Protein AF-A0A9D4KMP7-F1 (afdb_monomer)

pLDDT: mean 78.42, std 12.28, range [42.78, 97.19]

Structure (mmCIF, N/CA/C/O backbone):
data_AF-A0A9D4KMP7-F1
#
_entry.id   AF-A0A9D4KMP7-F1
#
loop_
_atom_site.group_PDB
_atom_site.id
_atom_site.type_symbol
_atom_site.label_atom_id
_atom_site.label_alt_id
_atom_site.label_comp_id
_atom_site.label_asym_id
_atom_site.label_entity_id
_atom_site.label_seq_id
_atom_site.pdbx_PDB_ins_code
_atom_site.Cartn_x
_atom_site.Cartn_y
_atom_site.Cartn_z
_atom_site.occupancy
_atom_site.B_iso_or_equiv
_atom_site.auth_seq_id
_atom_site.auth_comp_id
_atom_site.auth_asym_id
_atom_site.auth_atom_id
_atom_site.pdbx_PDB_model_num
ATOM 1 N N . MET A 1 1 ? -16.506 -12.867 10.177 1.00 46.31 1 MET A N 1
ATOM 2 C CA . MET A 1 1 ? -16.354 -13.275 11.590 1.00 46.31 1 MET A CA 1
ATOM 3 C C . MET A 1 1 ? -14.871 -13.524 11.817 1.00 46.31 1 MET A C 1
ATOM 5 O O . MET A 1 1 ? -14.303 -14.290 11.051 1.00 46.31 1 MET A O 1
ATOM 9 N N . ILE A 1 2 ? -14.231 -12.831 12.760 1.00 66.06 2 ILE A N 1
ATOM 10 C CA . ILE A 1 2 ? -12.846 -13.136 13.156 1.00 66.06 2 ILE A CA 1
ATOM 11 C C . ILE A 1 2 ? -12.946 -14.234 14.216 1.00 66.06 2 ILE A C 1
ATOM 13 O O . ILE A 1 2 ? -13.647 -14.056 15.209 1.00 66.06 2 ILE A O 1
ATOM 17 N N . GLY A 1 3 ? -12.333 -15.385 13.956 1.00 69.88 3 GLY A N 1
ATOM 18 C CA . GLY A 1 3 ? -12.301 -16.528 14.870 1.00 69.88 3 GLY A CA 1
ATOM 19 C C . GLY A 1 3 ? -10.918 -16.701 15.489 1.00 69.88 3 GLY A C 1
ATOM 20 O O . GLY A 1 3 ? -9.924 -16.246 14.927 1.00 69.88 3 GLY A O 1
ATOM 21 N N . GLY A 1 4 ? -10.860 -17.363 16.642 1.00 73.44 4 GLY A N 1
ATOM 22 C CA . GLY A 1 4 ? -9.615 -17.741 17.310 1.00 73.44 4 GLY A CA 1
ATOM 23 C C . GLY A 1 4 ? -9.404 -19.254 17.298 1.00 73.44 4 GLY A C 1
ATOM 24 O O . GLY A 1 4 ? -10.350 -20.025 17.129 1.00 73.44 4 GLY A O 1
ATOM 25 N N . VAL A 1 5 ? -8.162 -19.684 17.503 1.00 81.50 5 VAL A N 1
ATOM 26 C CA . VAL A 1 5 ? -7.844 -21.085 17.804 1.00 81.50 5 VAL A CA 1
ATOM 27 C C . VAL A 1 5 ? -7.871 -21.298 19.316 1.00 81.50 5 VAL A C 1
ATOM 29 O O . VAL A 1 5 ? -7.417 -20.445 20.071 1.00 81.50 5 VAL A O 1
ATOM 32 N N . GLN A 1 6 ? -8.388 -22.442 19.771 1.00 80.12 6 GLN A N 1
ATOM 33 C CA . GLN A 1 6 ? -8.439 -22.772 21.204 1.00 80.12 6 GLN A CA 1
ATOM 34 C C . GLN A 1 6 ? -7.050 -23.047 21.806 1.00 80.12 6 GLN A C 1
ATOM 36 O O . GLN A 1 6 ? -6.868 -22.938 23.013 1.00 80.12 6 GLN A O 1
ATOM 41 N N . SER A 1 7 ? -6.068 -23.404 20.974 1.00 84.25 7 SER A N 1
ATOM 42 C CA . SER A 1 7 ? -4.683 -23.633 21.383 1.00 84.25 7 SER A CA 1
ATOM 43 C C . SER A 1 7 ? -3.726 -23.302 20.243 1.00 84.25 7 SER A C 1
ATOM 45 O O . SER A 1 7 ? -3.986 -23.640 19.084 1.00 84.25 7 SER A O 1
ATOM 47 N N . ILE A 1 8 ? -2.589 -22.688 20.583 1.00 80.12 8 ILE A N 1
ATOM 48 C CA . ILE A 1 8 ? -1.482 -22.428 19.650 1.00 80.12 8 ILE A CA 1
ATOM 49 C C . ILE A 1 8 ? -0.954 -23.733 19.032 1.00 80.12 8 ILE A C 1
ATOM 51 O O . ILE A 1 8 ? -0.506 -23.738 17.888 1.00 80.12 8 ILE A O 1
ATOM 55 N N . GLN A 1 9 ? -1.091 -24.861 19.741 1.00 82.38 9 GLN A N 1
ATOM 56 C CA . GLN A 1 9 ? -0.637 -26.173 19.280 1.00 82.38 9 GLN A CA 1
ATOM 57 C C . GLN A 1 9 ? -1.315 -26.598 17.969 1.00 82.38 9 GLN A C 1
ATOM 59 O O . GLN A 1 9 ? -0.701 -27.260 17.137 1.00 82.38 9 GLN A O 1
ATOM 64 N N . THR A 1 10 ? -2.556 -26.163 17.738 1.00 79.75 10 THR A N 1
ATOM 65 C CA . THR A 1 10 ? -3.289 -26.418 16.489 1.00 79.75 10 THR A CA 1
ATOM 66 C C . THR A 1 10 ? -2.652 -25.713 15.289 1.00 79.75 10 THR A C 1
ATOM 68 O O . THR A 1 10 ? -2.726 -26.223 14.173 1.00 79.75 10 THR A O 1
ATOM 71 N N . ILE A 1 11 ? -2.016 -24.557 15.509 1.00 78.62 11 ILE A N 1
ATOM 72 C CA . ILE A 1 11 ? -1.254 -23.829 14.485 1.00 78.62 11 ILE A CA 1
ATOM 73 C C . ILE A 1 11 ? 0.121 -24.479 14.305 1.00 78.62 11 ILE A C 1
ATOM 75 O O . ILE A 1 11 ? 0.529 -24.742 13.177 1.00 78.62 11 ILE A O 1
ATOM 79 N N . LEU A 1 12 ? 0.805 -24.801 15.409 1.00 79.12 12 LEU A N 1
ATOM 80 C CA . LEU A 1 12 ? 2.144 -25.404 15.387 1.00 79.12 12 LEU A CA 1
ATOM 81 C C . LEU A 1 12 ? 2.165 -26.790 14.723 1.00 79.12 12 LEU A C 1
ATOM 83 O O . LEU A 1 12 ? 3.118 -27.116 14.024 1.00 79.12 12 LEU A O 1
ATOM 87 N N . ASN A 1 13 ? 1.096 -27.578 14.866 1.00 83.06 13 ASN A N 1
ATOM 88 C CA . ASN A 1 13 ? 0.960 -28.888 14.220 1.00 83.06 13 ASN A CA 1
ATOM 89 C C . ASN A 1 13 ? 0.622 -28.806 12.716 1.00 83.06 13 ASN A C 1
ATOM 91 O O . ASN A 1 13 ? 0.534 -29.838 12.053 1.00 83.06 13 ASN A O 1
ATOM 95 N N . ARG A 1 14 ? 0.406 -27.603 12.168 1.00 78.44 14 ARG A N 1
ATOM 96 C CA . ARG A 1 14 ? 0.114 -27.355 10.746 1.00 78.44 14 ARG A CA 1
ATOM 97 C C . ARG A 1 14 ? 1.241 -26.557 10.089 1.00 78.44 14 ARG A C 1
ATOM 99 O O . ARG A 1 14 ? 1.007 -25.540 9.429 1.00 78.44 14 ARG A O 1
ATOM 106 N N . THR A 1 15 ? 2.474 -27.014 10.284 1.00 77.12 15 THR A N 1
ATOM 107 C CA . THR A 1 15 ? 3.677 -26.431 9.682 1.00 77.12 15 THR A CA 1
ATOM 108 C C . THR A 1 15 ? 3.516 -26.298 8.164 1.00 77.12 15 THR A C 1
ATOM 110 O O . THR A 1 15 ? 3.212 -27.260 7.464 1.00 77.12 15 THR A O 1
ATOM 113 N N . GLY A 1 16 ? 3.667 -25.072 7.655 1.00 77.19 16 GLY A N 1
ATOM 114 C CA . GLY A 1 16 ? 3.536 -24.743 6.230 1.00 77.19 16 GLY A CA 1
ATOM 115 C C . GLY A 1 16 ? 2.120 -24.406 5.739 1.00 77.19 16 GLY A C 1
ATOM 116 O O . GLY A 1 16 ? 1.989 -23.910 4.626 1.00 77.19 16 GLY A O 1
ATOM 117 N N . GLN A 1 17 ? 1.066 -24.609 6.541 1.00 77.69 17 GLN A N 1
ATOM 118 C CA . GLN A 1 17 ? -0.312 -24.240 6.158 1.00 77.69 17 GLN A CA 1
ATOM 119 C C . GLN A 1 17 ? -0.752 -22.874 6.697 1.00 77.69 17 GLN A C 1
ATOM 121 O O . GLN A 1 17 ? -1.778 -22.344 6.275 1.00 77.69 17 GLN A O 1
ATOM 126 N N . VAL A 1 18 ? -0.006 -22.311 7.649 1.00 69.75 18 VAL A N 1
ATOM 127 C CA . VAL A 1 18 ? -0.310 -21.017 8.263 1.00 69.75 18 VAL A CA 1
ATOM 128 C C . VAL A 1 18 ? 0.838 -20.059 7.971 1.00 69.75 18 VAL A C 1
ATOM 130 O O . VAL A 1 18 ? 1.908 -20.173 8.560 1.00 69.75 18 VAL A O 1
ATOM 133 N N . SER A 1 19 ? 0.610 -19.113 7.059 1.00 72.19 19 SER A N 1
ATOM 134 C CA . SER A 1 19 ? 1.466 -17.937 6.882 1.00 72.19 19 SER A CA 1
ATOM 135 C C . SER A 1 19 ? 0.766 -16.724 7.481 1.00 72.19 19 SER A C 1
ATOM 137 O O . SER A 1 19 ? -0.373 -16.431 7.109 1.00 72.19 19 SER A O 1
ATOM 139 N N . THR A 1 20 ? 1.432 -16.005 8.378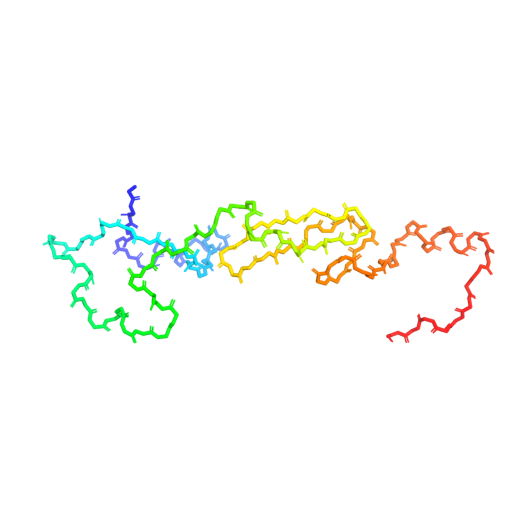 1.00 69.81 20 THR A N 1
ATOM 140 C CA . THR A 1 20 ? 0.918 -14.744 8.917 1.00 69.81 20 THR A CA 1
ATOM 141 C C . THR A 1 20 ? 1.649 -13.591 8.250 1.00 69.81 20 THR A C 1
ATOM 143 O O . THR A 1 20 ? 2.876 -13.573 8.237 1.00 69.81 20 THR A O 1
ATOM 146 N N . HIS A 1 21 ? 0.902 -12.629 7.727 1.00 71.88 21 HIS A N 1
ATOM 147 C CA . HIS A 1 21 ? 1.437 -11.330 7.330 1.00 71.88 21 HIS A CA 1
ATOM 148 C C . HIS A 1 21 ? 0.824 -10.277 8.252 1.00 71.88 21 HIS A C 1
ATOM 150 O O . HIS A 1 21 ? -0.282 -10.487 8.764 1.00 71.88 21 HIS A O 1
ATOM 156 N N . ASP A 1 22 ? 1.526 -9.167 8.465 1.00 80.31 22 ASP A N 1
ATOM 157 C CA . ASP A 1 22 ? 0.996 -8.060 9.257 1.00 80.31 22 ASP A CA 1
ATOM 158 C C . ASP A 1 22 ? -0.301 -7.539 8.631 1.00 80.31 22 ASP A C 1
ATOM 160 O O . ASP A 1 22 ? -0.414 -7.371 7.413 1.00 80.31 22 ASP A O 1
ATOM 164 N N . PHE A 1 23 ? -1.304 -7.278 9.466 1.00 83.06 23 PHE A N 1
ATOM 165 C CA . PHE A 1 23 ? -2.527 -6.643 8.998 1.00 83.06 23 PHE A CA 1
ATOM 166 C C . PHE A 1 23 ? -2.280 -5.146 8.804 1.00 83.06 23 PHE A C 1
ATOM 168 O O . PHE A 1 23 ? -2.051 -4.418 9.769 1.00 83.06 23 PHE A O 1
ATOM 175 N N . ILE A 1 24 ? -2.386 -4.679 7.559 1.00 84.69 24 ILE A N 1
ATOM 176 C CA . ILE A 1 24 ? -2.328 -3.257 7.217 1.00 84.69 24 ILE A CA 1
ATOM 177 C C . ILE A 1 24 ? -3.684 -2.855 6.650 1.00 84.69 24 ILE A C 1
ATOM 179 O O . ILE A 1 24 ? -4.085 -3.299 5.576 1.00 84.69 24 ILE A O 1
ATOM 183 N N . GLY A 1 25 ? -4.412 -2.022 7.385 1.00 84.38 25 GLY A N 1
ATOM 184 C CA . GLY A 1 25 ? -5.730 -1.565 6.979 1.00 84.38 25 GLY A CA 1
ATOM 185 C C . GLY A 1 25 ? -6.537 -1.039 8.151 1.00 84.38 25 GLY A C 1
ATOM 186 O O . GLY A 1 25 ? -6.015 -0.794 9.237 1.00 84.38 25 GLY A O 1
ATOM 187 N N . CYS A 1 26 ? -7.833 -0.863 7.926 1.00 85.75 26 CYS A N 1
ATOM 188 C CA . CYS A 1 26 ? -8.732 -0.340 8.942 1.00 85.75 26 CYS A CA 1
ATOM 189 C C . CYS A 1 26 ? -9.646 -1.422 9.499 1.00 85.75 26 CYS A C 1
ATOM 191 O O . CYS A 1 26 ? -10.215 -2.223 8.758 1.00 85.75 26 CYS A O 1
ATOM 193 N N . LEU A 1 27 ? -9.857 -1.363 10.809 1.00 83.75 27 LEU A N 1
ATOM 194 C CA . LEU A 1 27 ? -10.871 -2.133 11.511 1.00 83.75 27 LEU A CA 1
ATOM 195 C C . LEU A 1 27 ? -11.929 -1.160 12.029 1.00 83.75 27 LEU A C 1
ATOM 197 O O . LEU A 1 27 ? -11.605 -0.111 12.585 1.00 83.75 27 LEU A O 1
ATOM 201 N N . LYS A 1 28 ? -13.204 -1.497 11.839 1.00 83.50 28 LYS A N 1
ATOM 202 C CA . LYS A 1 28 ? -14.340 -0.713 12.332 1.00 83.50 28 LYS A CA 1
ATOM 203 C C . LYS A 1 28 ? -15.227 -1.606 13.187 1.00 83.50 28 LYS A C 1
ATOM 205 O O . LYS A 1 28 ? -15.417 -2.773 12.864 1.00 83.50 28 LYS A O 1
ATOM 210 N N . SER A 1 29 ? -15.791 -1.032 14.248 1.00 80.12 29 SER A N 1
ATOM 211 C CA . SER A 1 29 ? -16.776 -1.696 15.112 1.00 80.12 29 SER A CA 1
ATOM 212 C C . SER A 1 29 ? -16.272 -2.997 15.748 1.00 80.12 29 SER A C 1
ATOM 214 O O . SER A 1 29 ? -16.988 -3.994 15.759 1.00 80.12 29 SER A O 1
ATOM 216 N N . MET A 1 30 ? -15.047 -2.995 16.285 1.00 78.19 30 MET A N 1
ATOM 217 C CA . MET A 1 30 ? -14.544 -4.143 17.037 1.00 78.19 30 MET A CA 1
ATOM 218 C C . MET A 1 30 ? -14.822 -3.994 18.534 1.00 78.19 30 MET A C 1
ATOM 220 O O . MET A 1 30 ? -14.459 -2.989 19.152 1.00 78.19 30 MET A O 1
ATOM 224 N N . SER A 1 31 ? -15.442 -5.021 19.107 1.00 79.50 31 SER A N 1
ATOM 225 C CA . SER A 1 31 ? -15.643 -5.164 20.543 1.00 79.50 31 SER A CA 1
ATOM 226 C C . SER A 1 31 ? -15.142 -6.523 21.023 1.00 79.50 31 SER A C 1
ATOM 228 O O . SER A 1 31 ? -15.223 -7.519 20.305 1.00 79.50 31 SER A O 1
ATOM 230 N N . ILE A 1 32 ? -14.613 -6.564 22.244 1.00 80.69 32 ILE A N 1
ATOM 231 C CA . ILE A 1 32 ? -14.251 -7.806 22.937 1.00 80.69 32 ILE A CA 1
ATOM 232 C C . ILE A 1 32 ? -15.067 -7.838 24.224 1.00 80.69 32 ILE A C 1
ATOM 234 O O . ILE A 1 32 ? -14.991 -6.907 25.018 1.00 80.69 32 ILE A O 1
ATOM 238 N N . ASN A 1 33 ? -15.886 -8.878 24.411 1.00 82.25 33 ASN A N 1
ATOM 239 C CA . ASN A 1 33 ? -16.800 -9.005 25.557 1.00 82.25 33 ASN A CA 1
ATOM 240 C C . ASN A 1 33 ? -17.732 -7.788 25.758 1.00 82.25 33 ASN A C 1
ATOM 242 O O . ASN A 1 33 ? -18.097 -7.462 26.880 1.00 82.25 33 ASN A O 1
ATOM 246 N N . GLY A 1 34 ? -18.100 -7.096 24.673 1.00 82.00 34 GLY A N 1
ATOM 247 C CA . GLY A 1 34 ? -18.931 -5.885 24.720 1.00 82.00 34 GLY A CA 1
ATOM 248 C C . GLY A 1 34 ? -18.157 -4.577 24.917 1.00 82.00 34 GLY A C 1
ATOM 249 O O . GLY A 1 34 ? -18.718 -3.509 24.680 1.00 82.00 34 GLY A O 1
ATOM 250 N N . GLU A 1 35 ? -16.864 -4.633 25.245 1.00 83.69 35 GLU A N 1
ATOM 251 C CA . GLU A 1 35 ? -16.023 -3.444 25.388 1.00 83.69 35 GLU A CA 1
ATOM 252 C C . GLU A 1 35 ? -15.474 -2.969 24.045 1.00 83.69 35 GLU A C 1
ATOM 254 O O . GLU A 1 35 ? -14.954 -3.752 23.246 1.00 83.69 35 GLU A O 1
ATOM 259 N N . ASN A 1 36 ? -15.580 -1.664 23.792 1.00 75.81 36 ASN A N 1
ATOM 260 C CA . ASN A 1 36 ? -15.105 -1.052 22.555 1.00 75.81 36 ASN A CA 1
ATOM 261 C C . ASN A 1 36 ? -13.586 -0.848 22.611 1.00 75.81 36 ASN A C 1
ATOM 263 O O . ASN A 1 36 ? -13.083 -0.079 23.436 1.00 75.81 36 ASN A O 1
ATOM 267 N N . LEU A 1 37 ? -12.867 -1.474 21.675 1.00 72.88 37 LEU A N 1
ATOM 268 C CA . LEU A 1 37 ? -11.407 -1.390 21.609 1.00 72.88 37 LEU A CA 1
ATOM 269 C C . LEU A 1 37 ? -10.894 0.032 21.345 1.00 72.88 37 LEU A C 1
ATOM 271 O O . LEU A 1 37 ? -9.766 0.332 21.723 1.00 72.88 37 LEU A O 1
ATOM 275 N N . LEU A 1 38 ? -11.733 0.930 20.804 1.00 68.94 38 LEU A N 1
ATOM 276 C CA . LEU A 1 38 ? -11.444 2.360 20.608 1.00 68.94 38 LEU A CA 1
ATOM 277 C C . LEU A 1 38 ? -11.066 3.110 21.894 1.00 68.94 38 LEU A C 1
ATOM 279 O O . LEU A 1 38 ? -10.477 4.187 21.835 1.00 68.94 38 LEU A O 1
ATOM 283 N N . LYS A 1 39 ? -11.366 2.531 23.060 1.00 68.12 39 LYS A N 1
ATOM 284 C CA . LYS A 1 39 ? -11.036 3.092 24.375 1.00 68.12 39 LYS A CA 1
ATOM 285 C C . LYS A 1 39 ? -9.701 2.587 24.941 1.00 68.12 39 LYS A C 1
ATOM 287 O O . LYS A 1 39 ? -9.291 3.033 26.011 1.00 68.12 39 LYS A O 1
ATOM 292 N N . LEU A 1 40 ? -9.021 1.660 24.261 1.00 65.69 40 LEU A N 1
ATOM 293 C CA . LEU A 1 40 ? -7.780 1.063 24.752 1.00 65.69 40 LEU A CA 1
ATOM 294 C C . LEU A 1 40 ? -6.560 1.936 24.439 1.00 65.69 40 LEU A C 1
ATOM 296 O O . LEU A 1 40 ? -6.424 2.506 23.357 1.00 65.69 40 LEU A O 1
ATOM 300 N N . LYS A 1 41 ? -5.618 1.982 25.389 1.00 66.81 41 LYS A N 1
ATOM 301 C CA . LYS A 1 41 ? -4.335 2.695 25.252 1.00 66.81 41 LYS A CA 1
ATOM 302 C C . LYS A 1 41 ? -3.478 2.166 24.093 1.00 66.81 41 LYS A C 1
ATOM 304 O O . LYS A 1 41 ? -2.662 2.925 23.585 1.00 66.81 41 LYS A O 1
ATOM 309 N N . SER A 1 42 ? -3.706 0.928 23.646 1.00 65.75 42 SER A N 1
ATOM 310 C CA . SER A 1 42 ? -3.022 0.304 22.502 1.00 65.75 42 SER A CA 1
ATOM 311 C C . SER A 1 42 ? -3.224 1.059 21.189 1.00 65.75 42 SER A C 1
ATOM 313 O O . SER A 1 42 ? -2.389 0.987 20.305 1.00 65.75 42 SER A O 1
ATOM 315 N N . LEU A 1 43 ? -4.276 1.873 21.057 1.00 64.69 43 LEU A N 1
ATOM 316 C CA . LEU A 1 43 ? -4.470 2.711 19.865 1.00 64.69 43 LEU A CA 1
ATOM 317 C C . LEU A 1 43 ? -3.568 3.947 19.818 1.00 64.69 43 LEU A C 1
ATOM 319 O O . LEU A 1 43 ? -3.641 4.725 18.870 1.00 64.69 43 LEU A O 1
ATOM 323 N N . ARG A 1 44 ? -2.766 4.168 20.864 1.00 63.38 44 ARG A N 1
ATOM 324 C CA . ARG A 1 44 ? -1.720 5.194 20.899 1.00 63.38 44 ARG A CA 1
ATOM 325 C C . ARG A 1 44 ? -0.355 4.641 20.484 1.00 63.38 44 ARG A C 1
ATOM 327 O O . ARG A 1 44 ? 0.635 5.353 20.615 1.00 63.38 44 ARG A O 1
ATOM 334 N N . GLU A 1 45 ? -0.291 3.393 20.025 1.00 76.06 45 GLU A N 1
ATOM 335 C CA . GLU A 1 45 ? 0.934 2.803 19.490 1.00 76.06 45 GLU A CA 1
ATOM 336 C C . GLU A 1 45 ? 1.271 3.355 18.100 1.00 76.06 45 GLU A C 1
ATOM 338 O O . GLU A 1 45 ? 0.411 3.821 17.345 1.00 76.06 45 GLU A O 1
ATOM 343 N N . ASN A 1 46 ? 2.559 3.300 17.759 1.00 75.88 46 ASN A N 1
ATOM 344 C CA . ASN A 1 46 ? 3.047 3.711 16.449 1.00 75.88 46 ASN A CA 1
ATOM 345 C C . ASN A 1 46 ? 2.384 2.874 15.347 1.00 75.88 46 ASN A C 1
ATOM 347 O O . ASN A 1 46 ? 2.333 1.652 15.430 1.00 75.88 46 ASN A O 1
ATOM 351 N N . GLY A 1 47 ? 1.899 3.539 14.297 1.00 76.38 47 GLY A N 1
ATOM 352 C CA . GLY A 1 47 ? 1.248 2.875 13.163 1.00 76.38 47 GLY A CA 1
ATOM 353 C C . GLY A 1 47 ? -0.269 2.711 13.291 1.00 76.38 47 GLY A C 1
ATOM 354 O O . GLY A 1 47 ? -0.902 2.319 12.314 1.00 76.38 47 GLY A O 1
ATOM 355 N N . ILE A 1 48 ? 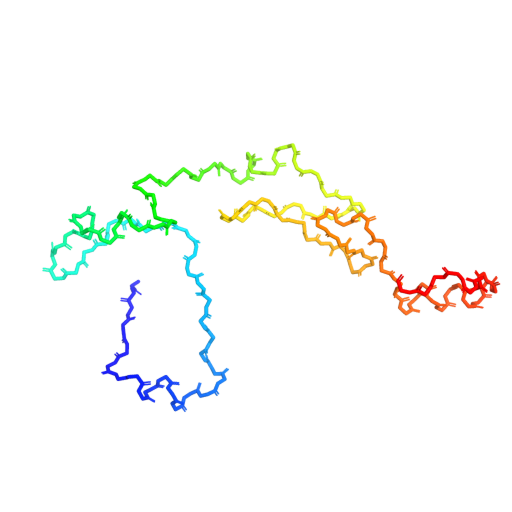-0.878 3.083 14.425 1.00 81.19 48 ILE A N 1
ATOM 356 C CA . ILE A 1 48 ? -2.336 3.065 14.595 1.00 81.19 48 ILE A CA 1
ATOM 357 C C . ILE A 1 48 ? -2.895 4.489 14.539 1.00 81.19 48 ILE A C 1
ATOM 359 O O . ILE A 1 48 ? -2.472 5.385 15.267 1.00 81.19 48 ILE A O 1
ATOM 363 N N . LYS A 1 49 ? -3.877 4.709 13.658 1.00 79.25 49 LYS A N 1
ATOM 364 C CA . LYS A 1 49 ? -4.604 5.979 13.533 1.00 79.25 49 LYS A CA 1
ATOM 365 C C . LYS A 1 49 ? -6.071 5.769 13.892 1.00 79.25 49 LYS A C 1
ATOM 367 O O . LYS A 1 49 ? -6.684 4.788 13.487 1.00 79.25 49 LYS A O 1
ATOM 372 N N . GLN A 1 50 ? -6.643 6.723 14.629 1.00 77.75 50 GLN A N 1
ATOM 373 C CA . GLN A 1 50 ? -8.078 6.744 14.962 1.00 77.75 50 GLN A CA 1
ATOM 374 C C . GLN A 1 50 ? -8.960 6.998 13.731 1.00 77.75 50 GLN A C 1
ATOM 376 O O . GLN A 1 50 ? -10.158 6.724 13.740 1.00 77.75 50 GLN A O 1
ATOM 381 N N . THR A 1 51 ? -8.375 7.544 12.667 1.00 79.62 51 THR A N 1
ATOM 382 C CA . THR A 1 51 ? -9.042 7.778 11.393 1.00 79.62 51 THR A CA 1
ATOM 383 C C . THR A 1 51 ? -8.640 6.713 10.381 1.00 79.62 51 THR A C 1
ATOM 385 O O . THR A 1 51 ? -7.519 6.210 10.393 1.00 79.62 51 THR A O 1
ATOM 388 N N . CYS A 1 52 ? -9.558 6.415 9.463 1.00 82.81 52 CYS A N 1
ATOM 389 C CA . CYS A 1 52 ? -9.310 5.553 8.313 1.00 82.81 52 CYS A CA 1
ATOM 390 C C . CYS A 1 52 ? -9.383 6.369 7.013 1.00 82.81 52 CYS A C 1
ATOM 392 O O . CYS A 1 52 ? -10.365 6.261 6.274 1.00 82.81 52 CYS A O 1
ATOM 394 N N . PRO A 1 53 ? -8.402 7.243 6.733 1.00 77.81 53 PRO A N 1
ATOM 395 C CA . PRO A 1 53 ? -8.361 7.950 5.468 1.00 77.81 53 PRO A CA 1
ATOM 396 C C . PRO A 1 53 ? -7.895 6.973 4.384 1.00 77.81 53 PRO A C 1
ATOM 398 O O . PRO A 1 53 ? -6.710 6.901 4.072 1.00 77.81 53 PRO A O 1
ATOM 401 N N . ARG A 1 54 ? -8.817 6.187 3.819 1.00 73.75 54 ARG A N 1
ATOM 402 C CA . ARG A 1 54 ? -8.564 5.533 2.535 1.00 73.75 54 ARG A CA 1
ATOM 403 C C . ARG A 1 54 ? -8.937 6.538 1.454 1.00 73.75 54 ARG A C 1
ATOM 405 O O . ARG A 1 54 ? -10.117 6.734 1.174 1.00 73.75 54 ARG A O 1
ATOM 412 N N . THR A 1 55 ? -7.937 7.204 0.892 1.00 66.00 55 THR A N 1
ATOM 413 C CA . THR A 1 55 ? -8.086 7.890 -0.393 1.00 66.00 55 THR A CA 1
ATOM 414 C C . THR A 1 55 ? -8.565 6.867 -1.424 1.00 66.00 55 THR A C 1
ATOM 416 O O . THR A 1 55 ? -8.246 5.677 -1.318 1.00 66.00 55 THR A O 1
ATOM 419 N N . SER A 1 56 ? -9.424 7.274 -2.359 1.00 66.12 56 SER A N 1
ATOM 420 C CA . SER A 1 56 ? -9.975 6.327 -3.329 1.00 66.12 56 SER A CA 1
ATOM 421 C C . SER A 1 56 ? -8.831 5.646 -4.096 1.00 66.12 56 SER A C 1
ATOM 423 O O . SER A 1 56 ? -7.744 6.205 -4.228 1.00 66.12 56 SER A O 1
ATOM 425 N N . ALA A 1 57 ? -9.046 4.424 -4.593 1.00 60.56 57 ALA A N 1
ATOM 426 C CA . ALA A 1 57 ? -8.039 3.696 -5.380 1.00 60.56 57 ALA A CA 1
ATOM 427 C C . ALA A 1 57 ? -7.453 4.556 -6.523 1.00 60.56 57 ALA A C 1
ATOM 429 O O . ALA A 1 57 ? -6.263 4.486 -6.819 1.00 60.56 57 ALA A O 1
ATOM 430 N N . THR A 1 58 ? -8.295 5.410 -7.105 1.00 62.22 58 THR A N 1
ATOM 431 C CA . THR A 1 58 ? -7.965 6.427 -8.108 1.00 62.22 58 THR A CA 1
ATOM 432 C C . THR A 1 58 ? -6.994 7.491 -7.600 1.00 62.22 58 THR A C 1
ATOM 434 O O . THR A 1 58 ? -6.051 7.824 -8.310 1.00 62.22 58 THR A O 1
ATOM 437 N N . ASP A 1 59 ? -7.178 7.982 -6.375 1.00 73.88 59 ASP A N 1
ATOM 438 C CA . ASP A 1 59 ? -6.366 9.062 -5.800 1.00 73.88 59 ASP A CA 1
ATOM 439 C C . ASP A 1 59 ? -4.943 8.594 -5.461 1.00 73.88 59 ASP A C 1
ATOM 441 O O . ASP A 1 59 ? -3.991 9.355 -5.587 1.00 73.88 59 ASP A O 1
ATOM 445 N N . VAL A 1 60 ? -4.772 7.334 -5.036 1.00 83.50 60 VAL A N 1
ATOM 446 C CA . VAL A 1 60 ? -3.459 6.799 -4.617 1.00 83.50 60 VAL A CA 1
ATOM 447 C C . VAL A 1 60 ? -2.509 6.631 -5.807 1.00 83.50 60 VAL A C 1
ATOM 449 O O . VAL A 1 60 ? -1.310 6.873 -5.681 1.00 83.50 60 VAL A O 1
ATOM 452 N N . CYS A 1 61 ? -3.037 6.239 -6.968 1.00 90.44 61 CYS A N 1
ATOM 453 C CA . CYS A 1 61 ? -2.263 6.151 -8.207 1.00 90.44 61 CYS A CA 1
ATOM 454 C C . CYS A 1 61 ? -2.168 7.495 -8.951 1.00 90.44 61 CYS A C 1
ATOM 456 O O . CYS A 1 61 ? -1.388 7.622 -9.898 1.00 90.44 61 CYS A O 1
ATOM 458 N N . GLN A 1 62 ? -2.926 8.518 -8.545 1.00 87.88 62 GLN A N 1
ATOM 459 C CA . GLN A 1 62 ? -2.879 9.831 -9.178 1.00 87.88 62 GLN A CA 1
ATOM 460 C C . GLN A 1 62 ? -1.511 10.488 -8.930 1.00 87.88 62 GLN A C 1
ATOM 462 O O . GLN A 1 62 ? -1.095 10.705 -7.797 1.00 87.88 62 GLN A O 1
ATOM 467 N N . GLY A 1 63 ? -0.778 10.781 -10.008 1.00 86.75 63 GLY A N 1
ATOM 468 C CA . GLY A 1 63 ? 0.595 11.300 -9.930 1.00 86.75 63 GLY A CA 1
ATOM 469 C C . GLY A 1 63 ? 1.673 10.231 -9.702 1.00 86.75 63 GLY A C 1
ATOM 470 O O . GLY A 1 63 ? 2.860 10.561 -9.658 1.00 86.75 63 GLY A O 1
ATOM 471 N N . PHE A 1 64 ? 1.302 8.948 -9.611 1.00 91.56 64 PHE A N 1
ATOM 472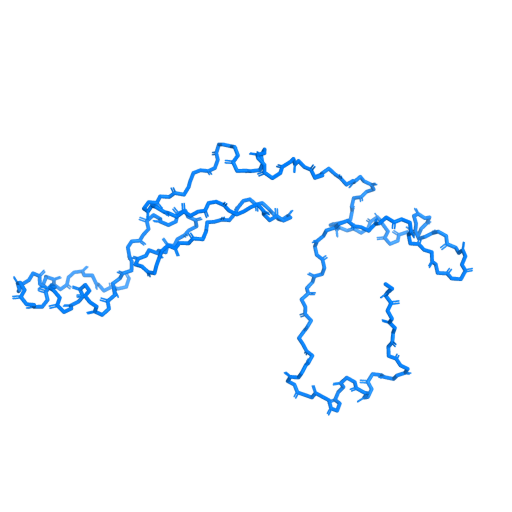 C CA . PHE A 1 64 ? 2.240 7.832 -9.540 1.00 91.56 64 PHE A CA 1
ATOM 473 C C . PHE A 1 64 ? 2.162 6.966 -10.805 1.00 91.56 64 PHE A C 1
ATOM 475 O O . PHE A 1 64 ? 1.312 6.091 -10.933 1.00 91.56 64 PHE A O 1
ATOM 482 N N . SER A 1 65 ? 3.096 7.185 -11.732 1.00 93.69 65 SER A N 1
ATOM 483 C CA . SER A 1 65 ? 3.166 6.423 -12.986 1.00 93.69 65 SER A CA 1
ATOM 484 C C . SER A 1 65 ? 4.192 5.292 -12.930 1.00 93.69 65 SER A C 1
ATOM 486 O O . SER A 1 65 ? 5.337 5.495 -12.509 1.00 93.69 65 SER A O 1
ATOM 488 N N . CYS A 1 66 ? 3.786 4.119 -13.410 1.00 96.88 66 CYS A N 1
ATOM 489 C CA . CYS A 1 66 ? 4.667 2.993 -13.702 1.00 96.88 66 CYS A CA 1
ATOM 490 C C . CYS A 1 66 ? 5.189 3.102 -15.141 1.00 96.88 66 CYS A C 1
ATOM 492 O O . CYS A 1 66 ? 4.451 3.491 -16.046 1.00 96.88 66 CYS A O 1
ATOM 494 N N . GLN A 1 67 ? 6.458 2.771 -15.357 1.00 96.56 67 GLN A N 1
ATOM 495 C CA . GLN A 1 67 ? 7.088 2.753 -16.675 1.00 96.56 67 GLN A CA 1
ATOM 496 C C . GLN A 1 67 ? 6.880 1.403 -17.372 1.00 96.56 67 GLN A C 1
ATOM 498 O O . GLN A 1 67 ? 6.413 0.437 -16.767 1.00 96.56 67 GLN A O 1
ATOM 503 N N . ASN A 1 68 ? 7.236 1.337 -18.658 1.00 95.25 68 ASN A N 1
ATOM 504 C CA . ASN A 1 68 ? 7.331 0.091 -19.428 1.00 95.25 68 ASN A CA 1
ATOM 505 C C . ASN A 1 68 ? 6.065 -0.791 -19.387 1.00 95.25 68 ASN A C 1
ATOM 507 O O . ASN A 1 68 ? 6.133 -2.020 -19.345 1.00 95.25 68 ASN A O 1
ATOM 511 N N . GLY A 1 69 ? 4.894 -0.145 -19.383 1.00 92.88 69 GLY A N 1
ATOM 512 C CA . GLY A 1 69 ? 3.594 -0.819 -19.356 1.00 92.88 69 GLY A CA 1
ATOM 513 C C . GLY A 1 69 ? 3.234 -1.459 -18.012 1.00 92.88 69 GLY A C 1
ATOM 514 O O . GLY A 1 69 ? 2.323 -2.279 -17.971 1.00 92.88 69 GLY A O 1
ATOM 515 N N . GLY A 1 70 ? 3.936 -1.122 -16.925 1.00 95.50 70 GLY A N 1
ATOM 516 C CA . GLY A 1 70 ? 3.563 -1.556 -15.580 1.00 95.50 70 GLY A CA 1
ATOM 517 C C . GLY A 1 70 ? 2.208 -0.991 -15.141 1.00 95.50 70 GLY A C 1
ATOM 518 O O . GLY A 1 70 ? 1.826 0.115 -15.526 1.00 95.50 70 GLY A O 1
ATOM 519 N N . GLN A 1 71 ? 1.490 -1.741 -14.306 1.00 95.56 71 GLN A N 1
ATOM 520 C CA . GLN A 1 71 ? 0.200 -1.328 -13.753 1.00 95.56 71 GLN A CA 1
ATOM 521 C C . GLN A 1 71 ? 0.382 -0.764 -12.340 1.00 95.56 71 GLN A C 1
ATOM 523 O O . GLN A 1 71 ? 1.005 -1.405 -11.497 1.00 95.56 71 GLN A O 1
ATOM 528 N N . CYS A 1 72 ? -0.181 0.417 -12.065 1.00 94.56 72 CYS A N 1
ATOM 529 C CA . CYS A 1 72 ? -0.245 0.934 -10.697 1.00 94.56 72 CYS A CA 1
ATOM 530 C C . CYS A 1 72 ? -1.321 0.189 -9.901 1.00 94.56 72 CYS A C 1
ATOM 532 O O . CYS A 1 72 ? -2.469 0.084 -10.341 1.00 94.56 72 CYS A O 1
ATOM 534 N N . VAL A 1 73 ? -0.941 -0.305 -8.726 1.00 92.69 73 VAL A N 1
ATOM 535 C CA . VAL A 1 73 ? -1.797 -1.021 -7.784 1.00 92.69 73 VAL A CA 1
ATOM 536 C C . VAL A 1 73 ? -1.858 -0.217 -6.479 1.00 92.69 73 VAL A C 1
ATOM 538 O O . VAL A 1 73 ? -0.814 0.056 -5.881 1.00 92.69 73 VAL A O 1
ATOM 541 N N . PRO A 1 74 ? -3.052 0.208 -6.033 1.00 88.44 74 PRO A N 1
ATOM 542 C CA . PRO A 1 74 ? -3.201 0.985 -4.809 1.00 88.44 74 PRO A CA 1
ATOM 543 C C . PRO A 1 74 ? -3.183 0.076 -3.572 1.00 88.44 74 PRO A C 1
ATOM 545 O O . PRO A 1 74 ? -4.176 -0.590 -3.268 1.00 88.44 74 PRO A O 1
ATOM 548 N N . GLU A 1 75 ? -2.086 0.104 -2.817 1.00 86.88 75 GLU A N 1
ATOM 549 C CA . GLU A 1 75 ? -1.949 -0.606 -1.541 1.00 86.88 75 GLU A CA 1
ATOM 550 C C . GLU A 1 75 ? -2.191 0.318 -0.339 1.00 86.88 75 GLU A C 1
ATOM 552 O O . GLU A 1 75 ? -2.176 1.547 -0.442 1.00 86.88 75 GLU A O 1
ATOM 557 N N . TRP A 1 76 ? -2.411 -0.269 0.842 1.00 81.62 76 TRP A N 1
ATOM 558 C CA . TRP A 1 76 ? -2.581 0.497 2.087 1.00 81.62 76 TRP A CA 1
ATOM 559 C C . TRP A 1 76 ? -1.327 1.274 2.505 1.00 81.62 76 TRP A C 1
ATOM 561 O O . TRP A 1 76 ? -1.435 2.284 3.197 1.00 81.62 76 TRP A O 1
ATOM 571 N N . THR A 1 77 ? -0.149 0.807 2.094 1.00 80.19 77 THR A N 1
ATOM 572 C CA . THR A 1 77 ? 1.146 1.443 2.367 1.00 80.19 77 THR A CA 1
ATOM 573 C C . THR A 1 77 ? 1.544 2.484 1.316 1.00 80.19 77 THR A C 1
ATOM 575 O O . THR A 1 77 ? 2.504 3.219 1.537 1.00 80.19 77 THR A O 1
ATOM 578 N N . GLY A 1 78 ? 0.810 2.583 0.201 1.00 85.62 78 GLY A N 1
ATOM 579 C CA . GLY A 1 78 ? 1.104 3.474 -0.924 1.00 85.62 78 GLY A CA 1
ATOM 580 C C . GLY A 1 78 ? 0.890 2.793 -2.283 1.00 85.62 78 GLY A C 1
ATOM 581 O O . GLY A 1 78 ? 0.558 1.612 -2.334 1.00 85.62 78 GLY A O 1
ATOM 582 N N . PRO A 1 79 ? 1.053 3.508 -3.407 1.00 91.50 79 PRO A N 1
ATOM 583 C CA . PRO A 1 79 ? 0.983 2.894 -4.730 1.00 91.50 79 PRO A CA 1
ATOM 584 C C . PRO A 1 79 ? 2.197 1.987 -4.988 1.00 91.50 79 PRO A C 1
ATOM 586 O O . PRO A 1 79 ? 3.332 2.345 -4.671 1.00 91.50 79 PRO A O 1
ATOM 589 N N . VAL A 1 80 ? 1.963 0.832 -5.612 1.00 94.06 80 VAL A N 1
ATOM 590 C CA . VAL A 1 80 ? 2.997 -0.131 -6.023 1.00 94.06 80 VAL A CA 1
ATOM 591 C C . VAL A 1 80 ? 2.855 -0.420 -7.515 1.00 94.06 80 VAL A C 1
ATOM 593 O O . VAL A 1 80 ? 1.743 -0.490 -8.031 1.00 94.06 80 VAL A O 1
ATOM 596 N N . CYS A 1 81 ? 3.967 -0.604 -8.229 1.00 96.81 81 CYS A N 1
ATOM 597 C CA . CYS A 1 81 ? 3.926 -1.029 -9.625 1.00 96.81 81 CYS A CA 1
ATOM 598 C C . CYS A 1 81 ? 3.978 -2.551 -9.761 1.00 96.81 81 CYS A C 1
ATOM 600 O O . CYS A 1 81 ? 4.942 -3.196 -9.350 1.00 96.81 81 CYS A O 1
ATOM 602 N N . GLN A 1 82 ? 2.976 -3.118 -10.426 1.00 97.06 82 GLN A N 1
ATOM 603 C CA . GLN A 1 82 ? 3.035 -4.474 -10.947 1.00 97.06 82 GLN A CA 1
ATOM 604 C C . GLN A 1 82 ? 3.728 -4.448 -12.313 1.00 97.06 82 GLN A C 1
ATOM 606 O O . GLN A 1 82 ? 3.158 -4.011 -13.315 1.00 97.06 82 GLN A O 1
ATOM 611 N N . CYS A 1 83 ? 4.985 -4.889 -12.341 1.00 96.75 83 CYS A N 1
ATOM 612 C CA . CYS A 1 83 ? 5.795 -4.875 -13.554 1.00 96.75 83 CYS A CA 1
ATOM 613 C C . CYS A 1 83 ? 5.520 -6.074 -14.458 1.00 96.75 83 CYS A C 1
ATOM 615 O O . CYS A 1 83 ? 5.359 -7.206 -13.996 1.00 96.75 83 CYS A O 1
ATOM 617 N N . SER A 1 84 ? 5.582 -5.831 -15.766 1.00 93.06 84 SER A N 1
ATOM 618 C CA . SER A 1 84 ? 5.682 -6.892 -16.767 1.00 93.06 84 SER A CA 1
ATOM 619 C C . SER A 1 84 ? 6.926 -7.761 -16.520 1.00 93.06 84 SER A C 1
ATOM 621 O O . SER A 1 84 ? 7.924 -7.262 -15.990 1.00 93.06 84 SER A O 1
ATOM 623 N N . PRO A 1 85 ? 6.936 -9.045 -16.934 1.00 90.31 85 PRO A N 1
ATOM 624 C CA . PRO A 1 85 ? 8.019 -9.976 -16.601 1.00 90.31 85 PRO A CA 1
ATOM 625 C C . PRO A 1 85 ? 9.428 -9.478 -16.957 1.00 90.31 85 PRO A C 1
ATOM 627 O O . PRO A 1 85 ? 10.367 -9.739 -16.204 1.00 90.31 85 PRO A O 1
ATOM 630 N N . ALA A 1 86 ? 9.557 -8.717 -18.049 1.00 88.50 86 ALA A N 1
ATOM 631 C CA . ALA A 1 86 ? 10.810 -8.152 -18.544 1.00 88.50 86 ALA A CA 1
ATOM 632 C C . ALA A 1 86 ? 11.300 -6.891 -17.808 1.00 88.50 86 ALA A C 1
ATOM 634 O O . ALA A 1 86 ? 12.366 -6.396 -18.154 1.00 88.50 86 ALA A O 1
ATOM 635 N N . PHE A 1 87 ? 10.582 -6.370 -16.807 1.00 92.94 87 PHE A N 1
ATOM 636 C CA . PHE A 1 87 ? 10.963 -5.148 -16.085 1.00 92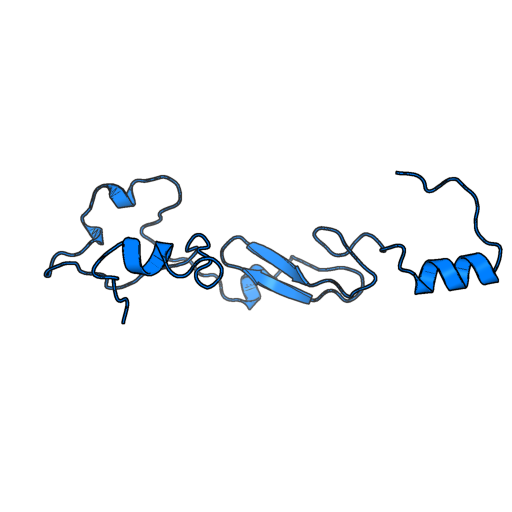.94 87 PHE A CA 1
ATOM 637 C C . PHE A 1 87 ? 10.937 -5.334 -14.562 1.00 92.94 87 PHE A C 1
ATOM 639 O O . PHE A 1 87 ? 10.244 -6.202 -14.026 1.00 92.94 87 PHE A O 1
ATOM 646 N N . MET A 1 88 ? 11.742 -4.538 -13.862 1.00 92.56 88 MET A N 1
ATOM 647 C CA . MET A 1 88 ? 11.877 -4.476 -12.407 1.00 92.56 88 MET A CA 1
ATOM 648 C C . MET A 1 88 ? 12.130 -3.034 -11.944 1.00 92.56 88 MET A C 1
ATOM 650 O O . MET A 1 88 ? 12.233 -2.119 -12.759 1.00 92.56 88 MET A O 1
ATOM 654 N N . GLY A 1 89 ? 12.260 -2.849 -10.632 1.00 93.81 89 GLY A N 1
ATOM 655 C CA . GLY A 1 89 ? 12.380 -1.535 -10.004 1.00 93.81 89 GLY A CA 1
ATOM 656 C C . GLY A 1 89 ? 11.047 -1.065 -9.431 1.00 93.81 89 GLY A C 1
ATOM 657 O O . GLY A 1 89 ? 9.993 -1.638 -9.711 1.00 93.81 89 GLY A O 1
ATOM 658 N N . SER A 1 90 ? 11.101 -0.030 -8.597 1.00 95.31 90 SER A N 1
ATOM 659 C CA . SER A 1 90 ?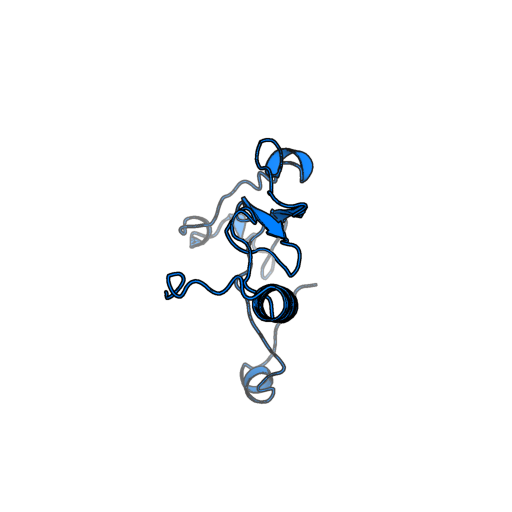 9.925 0.485 -7.877 1.00 95.31 90 SER A CA 1
ATOM 660 C C . SER A 1 90 ? 8.841 1.033 -8.812 1.00 95.31 90 SER A C 1
ATOM 662 O O . SER A 1 90 ? 7.657 1.026 -8.474 1.00 95.31 90 SER A O 1
ATOM 664 N N . ARG A 1 91 ? 9.250 1.482 -10.003 1.00 96.44 91 ARG A N 1
ATOM 665 C CA . ARG A 1 91 ? 8.410 2.025 -11.067 1.00 96.44 91 ARG A CA 1
ATOM 666 C C . ARG A 1 91 ? 8.579 1.269 -12.384 1.00 96.44 91 ARG A C 1
ATOM 668 O O . ARG A 1 91 ? 8.195 1.796 -13.424 1.00 96.44 91 ARG A O 1
ATOM 675 N N . CYS A 1 92 ? 9.109 0.046 -12.362 1.00 97.19 92 CYS A N 1
ATOM 676 C CA . CYS A 1 92 ? 9.404 -0.749 -13.560 1.00 97.19 92 CYS A CA 1
ATOM 677 C C . CYS A 1 92 ? 10.387 -0.072 -14.534 1.00 97.19 92 CYS A C 1
ATOM 679 O O . CYS A 1 92 ? 10.318 -0.291 -15.742 1.00 97.19 92 CYS A O 1
ATOM 681 N N . GLU A 1 93 ? 11.274 0.776 -14.020 1.00 95.25 93 GLU A N 1
ATOM 682 C CA . GLU A 1 93 ? 12.238 1.584 -14.768 1.00 95.25 93 GLU A CA 1
ATOM 683 C C . GLU A 1 93 ? 13.414 0.770 -15.328 1.00 95.25 93 GLU A C 1
ATOM 685 O O . GLU A 1 93 ? 14.046 1.182 -16.298 1.00 95.25 93 GLU A O 1
ATOM 690 N N . THR A 1 94 ? 13.681 -0.408 -14.760 1.00 92.62 94 THR A N 1
ATOM 691 C CA . THR A 1 94 ? 14.858 -1.216 -15.093 1.00 92.62 94 THR A CA 1
ATOM 692 C C . THR A 1 94 ? 14.454 -2.461 -15.869 1.00 92.62 94 THR A C 1
ATOM 694 O O . THR A 1 94 ? 13.640 -3.262 -15.410 1.00 92.62 94 THR A O 1
ATOM 697 N N . GLY A 1 95 ? 15.051 -2.671 -17.042 1.00 88.38 95 GLY A N 1
ATOM 698 C CA . GLY A 1 95 ? 14.892 -3.915 -17.793 1.00 88.38 95 GLY A CA 1
ATOM 699 C C . GLY A 1 95 ? 15.543 -5.092 -17.066 1.00 88.38 95 GLY A C 1
ATOM 700 O O . GLY A 1 95 ? 16.683 -5.007 -16.614 1.00 88.38 95 GLY A O 1
ATOM 701 N N . LYS A 1 96 ? 14.842 -6.220 -16.974 1.00 86.12 96 LYS A N 1
ATOM 702 C CA . LYS A 1 96 ? 15.456 -7.489 -16.588 1.00 86.12 96 LYS A CA 1
ATOM 703 C C . LYS A 1 96 ? 16.230 -8.028 -17.785 1.00 86.12 96 LYS A C 1
ATOM 705 O O . LYS A 1 96 ? 15.689 -8.111 -18.886 1.00 86.12 96 LYS A O 1
ATOM 710 N N . CYS A 1 97 ? 17.454 -8.494 -17.560 1.00 72.44 97 CYS A N 1
ATOM 711 C CA . CYS A 1 97 ? 18.080 -9.423 -18.497 1.00 72.44 97 CYS A CA 1
ATOM 712 C C . CYS A 1 97 ? 17.327 -10.756 -18.425 1.00 72.44 97 CYS A C 1
ATOM 714 O O . CYS A 1 97 ? 17.642 -11.621 -17.612 1.00 72.44 97 CYS A O 1
ATOM 716 N N . THR A 1 98 ? 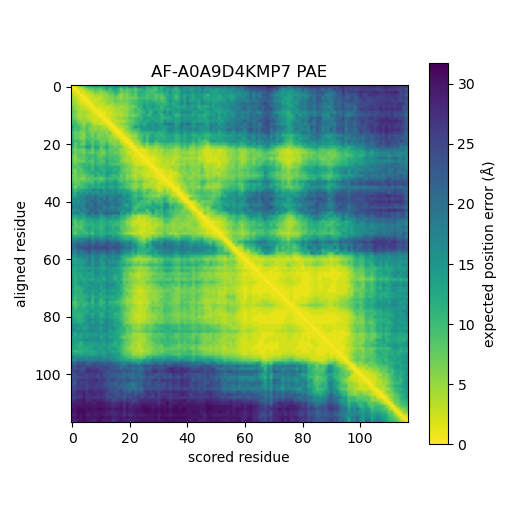16.278 -10.905 -19.232 1.00 70.12 98 THR A N 1
ATOM 717 C CA . THR A 1 98 ? 15.557 -12.175 -19.355 1.00 70.12 98 THR A CA 1
ATOM 718 C C . THR A 1 98 ? 16.380 -13.168 -20.174 1.00 70.12 98 THR A C 1
ATOM 720 O O . THR A 1 98 ? 17.210 -12.775 -20.997 1.00 70.12 98 THR A O 1
ATOM 723 N N . GLN A 1 99 ? 16.144 -14.472 -19.991 1.00 67.75 99 GLN A N 1
ATOM 724 C CA . GLN A 1 99 ? 16.784 -15.494 -20.827 1.00 67.75 99 GLN A CA 1
ATOM 725 C C . GLN A 1 99 ? 16.488 -15.283 -22.321 1.00 67.75 99 GLN A C 1
ATOM 727 O O . GLN A 1 99 ? 17.382 -15.493 -23.136 1.00 67.75 99 GLN A O 1
ATOM 732 N N . GLU A 1 100 ? 15.280 -14.840 -22.695 1.00 65.88 100 GLU A N 1
ATOM 733 C CA . GLU A 1 100 ? 14.981 -14.449 -24.080 1.00 65.88 100 GLU A CA 1
ATOM 734 C C . GLU A 1 100 ? 15.852 -13.278 -24.554 1.00 65.88 100 GLU A C 1
ATOM 736 O O . GLU A 1 100 ? 16.429 -13.358 -25.638 1.00 65.88 100 GLU A O 1
ATOM 741 N N . ALA A 1 101 ? 16.003 -12.222 -23.746 1.00 65.44 101 ALA A N 1
ATOM 742 C CA . ALA A 1 101 ? 16.849 -11.081 -24.093 1.00 65.44 101 ALA A CA 1
ATOM 743 C C . ALA A 1 101 ? 18.321 -11.498 -24.234 1.00 65.44 101 ALA A C 1
ATOM 745 O O . ALA A 1 101 ? 18.982 -11.119 -25.197 1.00 65.44 101 ALA A O 1
ATOM 746 N N . LEU A 1 102 ? 18.824 -12.353 -23.339 1.00 67.62 102 LEU A N 1
ATOM 747 C CA . LEU A 1 102 ? 20.171 -12.923 -23.425 1.00 67.62 102 LEU A CA 1
ATOM 748 C C . LEU A 1 102 ? 20.352 -13.784 -24.683 1.00 67.62 102 LEU A C 1
ATOM 750 O O . LEU A 1 102 ? 21.376 -13.664 -25.351 1.00 67.62 102 LEU A O 1
ATOM 754 N N . ARG A 1 103 ? 19.360 -14.605 -25.053 1.00 68.19 103 ARG A N 1
ATOM 755 C CA . ARG A 1 103 ? 19.383 -15.411 -26.289 1.00 68.19 103 ARG A CA 1
ATOM 756 C C . ARG A 1 103 ? 19.402 -14.534 -27.540 1.00 68.19 103 ARG A C 1
ATOM 758 O O . ARG A 1 103 ? 20.175 -14.808 -28.457 1.00 68.19 103 ARG A O 1
ATOM 765 N N . HIS A 1 104 ? 18.608 -13.465 -27.574 1.00 67.12 104 HIS A N 1
ATOM 766 C CA . HIS A 1 104 ? 18.608 -12.509 -28.684 1.00 67.12 104 HIS A CA 1
ATOM 767 C C . HIS A 1 104 ? 19.929 -11.732 -28.774 1.00 67.12 104 HIS A C 1
ATOM 769 O O . HIS A 1 104 ? 20.507 -11.639 -29.855 1.00 67.12 104 HIS A O 1
ATOM 775 N N . MET A 1 105 ? 20.464 -11.238 -27.652 1.00 67.31 105 MET A N 1
ATOM 776 C CA . MET A 1 105 ? 21.757 -10.540 -27.623 1.00 67.31 105 MET A CA 1
ATOM 777 C C . MET A 1 105 ? 22.929 -11.456 -28.007 1.00 67.31 105 MET A C 1
ATOM 779 O O . MET A 1 105 ? 23.825 -11.022 -28.730 1.00 67.31 105 MET A O 1
ATOM 783 N N . ALA A 1 106 ? 22.908 -12.724 -27.580 1.00 68.38 106 ALA A N 1
ATOM 784 C CA . 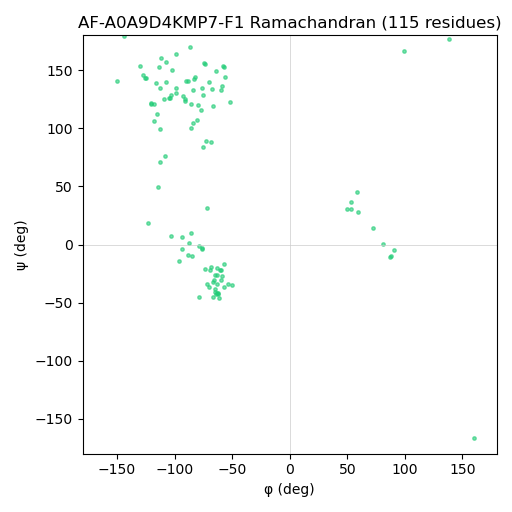ALA A 1 106 ? 23.892 -13.731 -27.980 1.00 68.38 106 ALA A CA 1
ATOM 785 C C . ALA A 1 106 ? 23.810 -14.044 -29.484 1.00 68.38 106 ALA A C 1
ATOM 787 O O . ALA A 1 106 ? 24.840 -14.130 -30.150 1.00 68.38 106 ALA A O 1
ATOM 788 N N . SER A 1 107 ? 22.594 -14.135 -30.036 1.00 71.00 107 SER A N 1
ATOM 789 C CA . SER A 1 107 ? 22.370 -14.361 -31.474 1.00 71.00 107 SER A CA 1
ATOM 790 C C . SER A 1 107 ? 22.834 -13.181 -32.334 1.00 71.00 107 SER A C 1
ATOM 792 O O . SER A 1 107 ? 23.317 -13.378 -33.445 1.00 71.00 107 SER A O 1
ATOM 794 N N . LEU A 1 108 ? 22.735 -11.957 -31.807 1.00 72.00 108 LEU A N 1
ATOM 795 C CA . LEU A 1 108 ? 23.179 -10.729 -32.472 1.00 72.00 108 LEU A CA 1
ATOM 796 C C . LEU A 1 108 ? 24.661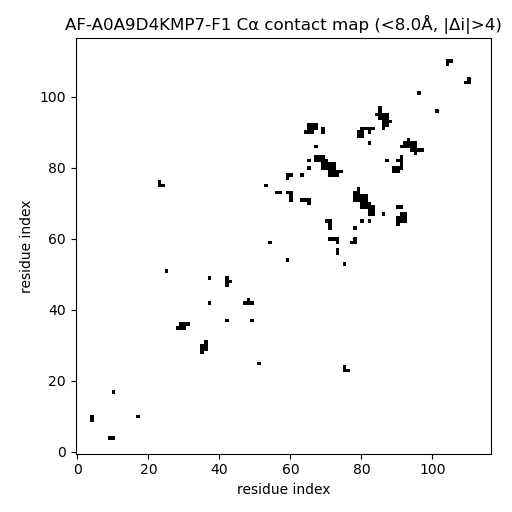 -10.389 -32.209 1.00 72.00 108 LEU A C 1
ATOM 798 O O . LEU A 1 108 ? 25.137 -9.368 -32.698 1.00 72.00 108 LEU A O 1
ATOM 802 N N . LYS A 1 109 ? 25.400 -11.216 -31.445 1.00 71.19 109 LYS A N 1
ATOM 803 C CA . LYS A 1 109 ? 26.784 -10.949 -30.987 1.00 71.19 109 LYS A CA 1
ATOM 804 C C . LYS A 1 109 ? 26.964 -9.560 -30.342 1.00 71.19 109 LYS A C 1
ATOM 806 O O . LYS A 1 109 ? 28.047 -8.988 -30.391 1.00 71.19 109 LYS A O 1
ATOM 811 N N . LEU A 1 110 ? 25.917 -9.027 -29.707 1.00 66.75 110 LEU A N 1
ATOM 812 C CA . LEU A 1 110 ? 25.918 -7.705 -29.057 1.00 66.75 110 LEU A CA 1
ATOM 813 C C . LEU A 1 110 ? 26.439 -7.746 -27.609 1.00 66.75 110 LEU A C 1
ATOM 815 O O . LEU A 1 110 ? 26.322 -6.768 -26.874 1.00 66.75 110 LEU A O 1
ATOM 819 N N . TRP A 1 111 ? 26.999 -8.877 -27.178 1.00 61.50 111 TRP A N 1
ATOM 820 C CA . TRP A 1 111 ? 27.559 -9.049 -25.841 1.00 61.50 111 TRP A CA 1
ATOM 821 C C . TRP A 1 111 ? 28.884 -8.279 -25.724 1.00 61.50 111 TRP A C 1
ATOM 823 O O . TRP A 1 111 ? 29.953 -8.815 -26.003 1.00 61.50 111 TRP A O 1
ATOM 833 N N . ASN A 1 112 ? 28.817 -7.008 -25.321 1.00 55.69 112 ASN A N 1
ATOM 834 C CA . ASN A 1 112 ? 29.973 -6.309 -24.767 1.00 55.69 112 ASN A CA 1
ATOM 835 C C . ASN A 1 112 ? 29.958 -6.506 -23.244 1.00 55.69 112 ASN A C 1
ATOM 837 O O . ASN A 1 112 ? 28.948 -6.251 -22.589 1.00 55.69 112 ASN A O 1
ATOM 841 N N . THR A 1 113 ? 31.052 -7.007 -22.683 1.00 52.03 113 THR A N 1
ATOM 842 C CA . THR A 1 113 ? 31.180 -7.556 -21.320 1.00 52.03 113 THR A CA 1
ATOM 843 C C . THR A 1 113 ? 31.139 -6.514 -20.187 1.00 52.03 113 THR A C 1
ATOM 845 O O . THR A 1 113 ? 31.774 -6.708 -19.158 1.00 52.03 113 THR A O 1
ATOM 848 N N . SER A 1 114 ? 30.407 -5.406 -20.330 1.00 49.97 114 SER A N 1
ATOM 849 C CA . SER A 1 114 ? 30.386 -4.315 -19.335 1.00 49.97 114 SER A CA 1
ATOM 850 C C . SER A 1 114 ? 29.147 -4.269 -18.441 1.00 49.97 114 SER A C 1
ATOM 852 O O . SER A 1 114 ? 29.012 -3.335 -17.659 1.00 49.97 114 SER A O 1
ATOM 854 N N . ILE A 1 115 ? 28.255 -5.259 -18.503 1.00 57.47 115 ILE A N 1
ATOM 855 C CA . ILE A 1 115 ? 27.135 -5.365 -17.558 1.00 57.47 115 ILE A CA 1
ATOM 856 C C . ILE A 1 115 ? 27.417 -6.542 -16.617 1.00 57.47 115 ILE A C 1
ATOM 858 O O . ILE A 1 115 ? 26.879 -7.635 -16.777 1.00 57.47 115 ILE A O 1
ATOM 862 N N . GLN A 1 116 ? 28.324 -6.322 -15.662 1.00 47.75 116 GLN A N 1
ATOM 863 C CA . GLN A 1 116 ? 28.464 -7.149 -14.464 1.00 47.75 116 GLN A CA 1
ATOM 864 C C . GLN A 1 116 ? 28.249 -6.278 -13.222 1.00 47.75 116 GLN A C 1
ATOM 866 O O . GLN A 1 116 ? 29.006 -5.337 -13.005 1.00 47.75 116 GLN A O 1
ATOM 871 N N . HIS A 1 117 ? 27.252 -6.706 -12.439 1.00 42.78 117 HIS A N 1
ATOM 872 C CA . HIS A 1 117 ? 26.778 -6.233 -11.131 1.00 42.78 117 HIS A CA 1
ATOM 873 C C . HIS A 1 117 ? 26.147 -4.842 -11.039 1.00 42.78 117 HIS A C 1
ATOM 875 O O . HIS A 1 117 ? 26.838 -3.826 -11.250 1.00 42.78 117 HIS A O 1
#

Nearest PDB structures (foldseek):
  5ky7-assembly1_B  TM=9.100E-01  e=1.325E-03  synthetic construct
  2puq-assembly1_L  TM=8.219E-01  e=8.880E-04  Homo sapiens
  5ky8-assembly1_B  TM=9.231E-01  e=3.604E-03  Mus musculus
  5fm9-assembly1_A-2  TM=8.235E-01  e=2.582E-03  Homo sapiens
  5f86-assembly1_B  TM=8.459E-01  e=4.403E-03  Homo sapiens

Organism: Dreissena polymorpha (NCBI:txid45954)

Secondary structure (DSSP, 8-state):
-----S-THHHHTSTTT-------S---S-EETTEEGGGSGGGGSTT--SS-----HHHHHTT-PPSTTPEEEEETTEEEEE--TTEESTTS-EE---HHHHHHHHHTT---S----

Radius of gyration: 22.95 Å; Cα contacts (8 Å, |Δi|>4): 100; chains: 1; bounding box: 50×40×58 Å

Solvent-accessible surface area (backbone atoms only — not comparable to full-atom values): 7825 Å² total; per-residue (Å²): 134,92,81,82,74,97,47,72,63,68,57,65,78,37,75,90,77,71,84,87,74,87,89,75,80,82,86,77,94,59,61,61,98,83,43,57,55,90,77,42,75,74,58,75,40,91,94,52,66,97,66,77,88,73,68,53,67,68,58,50,36,56,96,51,77,36,33,84,81,20,45,66,41,63,48,87,92,44,58,42,41,52,48,44,90,57,32,36,65,82,34,17,77,38,75,47,89,37,72,67,55,50,53,52,34,59,74,66,69,64,74,68,92,79,86,73,135

Mean predicted aligned error: 12.74 Å

Foldseek 3Di:
DDDDDPDCVVVVVPPPPDDDDDDQADDPDDDDPNHDCLPDPCCVDPNHDPDHPDDPQVVLCVVPAAPPPWDWGQDSVGIATDEDPQFDDRRSPHGDCDPVVVVVCVVVVVDDPPPDD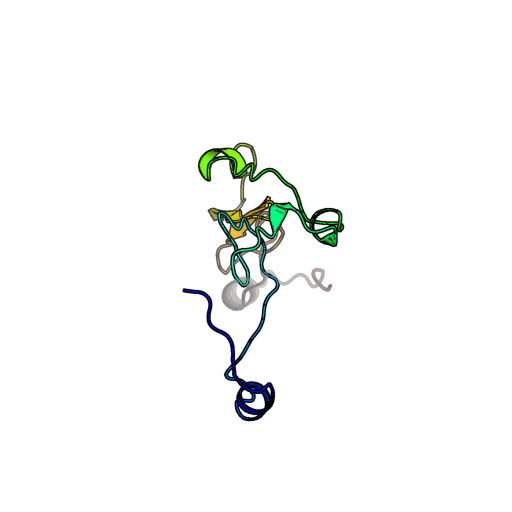

InterPro domains:
  IPR000742 EGF-like domain [PF00008] (66-85)
  IPR000742 EGF-like domain [PS00022] (81-92)
  IPR000742 EGF-like domain [PS50026] (57-93)
  IPR000742 EGF-like domain [SM00181] (60-93)
  IPR001791 Laminin G domain [PS50025] (1-66)

Sequence (117 aa):
MIGGVQSIQTILNRTGQVSTHDFIGCLKSMSINGENLLKLKSLRENGIKQTCPRTSATDVCQGFSCQNGGQCVPEWTGPVCQCSPAFMGSRCETGKCTQEALRHMASLKLWNTSIQH